Protein AF-A0A959C8H7-F1 (afdb_monomer_lite)

Secondary structure (DSSP, 8-state):
--S-GGGTGGGHHHHHHHTT-SSHHHHHHHHHHHHHHHTT-HHHHGGGHHHHHHHHHHS-HHHHHHHHHHHHHHHTSGGGHHHHHHHHHHHHHHS-TTTHHHHHHHHTTT--GGGHHHHHHHHHHTGGG---HHHHHHHHHHHTT-

pLDDT: mean 95.98, std 6.12, range [47.38, 98.62]

Foldseek 3Di:
DLPCLVVCLVVLVVLLVQLPPPDLVSVLVSLQSLLSNLQPCVVSSVVSLVSLLVSLVPHDPSSVVSSLSSLLSNCLPPVCVVVSLVSLLVCLLDPDLVCNLVSLVSNLVRDDPVCLVSSLVSLVVCLVVNPDPVSSVSSVVSSVSD

Radius of gyration: 15.21 Å; chains: 1; bounding box: 38×34×37 Å

Structure (mmCIF, N/CA/C/O backbone):
data_AF-A0A959C8H7-F1
#
_entry.id   AF-A0A959C8H7-F1
#
loop_
_atom_site.group_PDB
_atom_site.id
_atom_site.type_symbol
_atom_site.label_atom_id
_atom_site.label_alt_id
_atom_site.label_comp_id
_atom_site.label_asym_id
_atom_site.label_entity_id
_atom_site.label_seq_id
_atom_site.pdbx_PDB_ins_code
_atom_site.Cartn_x
_atom_site.Cartn_y
_atom_site.Cartn_z
_atom_site.occupancy
_atom_site.B_iso_or_equiv
_atom_site.auth_seq_id
_atom_site.auth_comp_id
_atom_site.auth_asym_id
_atom_site.auth_atom_id
_atom_site.pdbx_PDB_model_num
ATOM 1 N N . GLY A 1 1 ? 20.006 6.103 1.927 1.00 47.38 1 GLY A N 1
ATOM 2 C CA . GLY A 1 1 ? 20.595 5.319 0.822 1.00 47.38 1 GLY A CA 1
ATOM 3 C C . GLY A 1 1 ? 19.766 5.328 -0.456 1.00 47.38 1 GLY A C 1
ATOM 4 O O . GLY A 1 1 ? 20.146 4.661 -1.401 1.00 47.38 1 GLY A O 1
ATOM 5 N N . GLU A 1 2 ? 18.678 6.093 -0.542 1.00 57.84 2 GLU A N 1
ATOM 6 C CA . GLU A 1 2 ? 17.636 5.936 -1.571 1.00 57.84 2 GLU A CA 1
ATOM 7 C C . GLU A 1 2 ? 17.875 6.779 -2.841 1.00 57.84 2 GLU A C 1
ATOM 9 O O . GLU A 1 2 ? 16.957 7.343 -3.419 1.00 57.84 2 GLU A O 1
ATOM 14 N N . ARG A 1 3 ? 19.133 6.974 -3.258 1.00 64.06 3 ARG A N 1
ATOM 15 C CA . ARG A 1 3 ? 19.437 8.017 -4.259 1.00 64.06 3 ARG A CA 1
ATOM 16 C C . ARG A 1 3 ? 19.219 7.584 -5.713 1.00 64.06 3 ARG A C 1
ATOM 18 O O . ARG A 1 3 ? 19.108 8.463 -6.560 1.00 64.06 3 ARG A O 1
ATOM 25 N N . LYS A 1 4 ? 19.170 6.275 -6.018 1.00 85.25 4 LYS A N 1
ATOM 26 C CA . LYS A 1 4 ? 18.966 5.743 -7.386 1.00 85.25 4 LYS A CA 1
ATOM 27 C C . LYS A 1 4 ? 18.324 4.344 -7.393 1.00 85.25 4 LYS A C 1
ATOM 29 O O . LYS A 1 4 ? 19.018 3.352 -7.606 1.00 85.25 4 LYS A O 1
ATOM 34 N N . ALA A 1 5 ? 17.003 4.259 -7.212 1.00 89.12 5 ALA A N 1
ATOM 35 C CA . ALA A 1 5 ? 16.265 2.986 -7.286 1.00 89.12 5 ALA A CA 1
ATOM 36 C C . ALA A 1 5 ? 16.438 2.258 -8.639 1.00 89.12 5 ALA A C 1
ATOM 38 O O . ALA A 1 5 ? 16.425 1.032 -8.694 1.00 89.12 5 ALA A O 1
ATOM 39 N N . GLY A 1 6 ? 16.714 2.992 -9.723 1.00 91.00 6 GLY A N 1
ATOM 40 C CA . GLY A 1 6 ? 16.991 2.400 -11.036 1.00 91.00 6 GLY A CA 1
ATOM 41 C C . GLY A 1 6 ? 18.190 1.440 -11.066 1.00 91.00 6 GLY A C 1
ATOM 42 O O . GLY A 1 6 ? 18.218 0.546 -11.902 1.00 91.00 6 GLY A O 1
ATOM 43 N N . LEU A 1 7 ? 19.148 1.558 -10.135 1.00 94.00 7 LEU A N 1
ATOM 44 C CA . LEU A 1 7 ? 20.282 0.625 -10.050 1.00 94.00 7 LEU A CA 1
ATOM 45 C C . LEU A 1 7 ? 19.877 -0.761 -9.536 1.00 94.00 7 LEU A C 1
ATOM 47 O O . LEU A 1 7 ? 20.572 -1.735 -9.805 1.00 94.00 7 LEU A O 1
ATOM 51 N N . ILE A 1 8 ? 18.771 -0.842 -8.792 1.00 95.12 8 ILE A N 1
ATOM 52 C CA . ILE A 1 8 ? 18.259 -2.100 -8.239 1.00 95.12 8 ILE A CA 1
ATOM 53 C C . ILE A 1 8 ? 17.060 -2.651 -9.026 1.00 95.12 8 ILE A C 1
ATOM 55 O O . ILE A 1 8 ? 16.709 -3.814 -8.853 1.00 95.12 8 ILE A O 1
ATOM 59 N N . ALA A 1 9 ? 16.469 -1.859 -9.930 1.00 95.94 9 ALA A N 1
ATOM 60 C CA . ALA A 1 9 ? 15.325 -2.255 -10.757 1.00 95.94 9 ALA A CA 1
ATOM 61 C C . ALA A 1 9 ? 15.540 -3.539 -11.591 1.00 95.94 9 ALA A C 1
ATOM 63 O O . ALA A 1 9 ? 14.599 -4.333 -11.678 1.00 95.94 9 ALA A O 1
ATOM 64 N N . PRO A 1 10 ? 16.739 -3.824 -12.148 1.00 97.00 10 PRO A N 1
ATOM 65 C CA . PRO A 1 10 ? 16.990 -5.094 -12.836 1.00 97.00 10 PRO A CA 1
ATOM 66 C C . PRO A 1 10 ? 16.869 -6.335 -11.938 1.00 97.00 10 PRO A C 1
ATOM 68 O O . PRO A 1 10 ? 16.674 -7.430 -12.450 1.00 97.00 10 PRO A O 1
ATOM 71 N N . PHE A 1 11 ? 16.948 -6.182 -10.611 1.00 97.12 11 PHE A N 1
ATOM 72 C CA . PHE A 1 11 ? 16.898 -7.287 -9.645 1.00 97.12 11 PHE A CA 1
ATOM 73 C C . PHE A 1 11 ? 15.511 -7.485 -9.010 1.00 97.12 11 PHE A C 1
ATOM 75 O O . PHE A 1 11 ? 15.382 -8.225 -8.036 1.00 97.12 11 PHE A O 1
ATOM 82 N N . LYS A 1 12 ? 14.461 -6.844 -9.542 1.00 97.50 12 LYS A N 1
ATOM 83 C CA . LYS A 1 12 ? 13.087 -6.926 -9.010 1.00 97.50 12 LYS A CA 1
ATOM 84 C C . LYS A 1 12 ? 12.567 -8.355 -8.835 1.00 97.50 12 LYS A C 1
ATOM 86 O O . LYS A 1 12 ? 11.943 -8.638 -7.820 1.00 97.50 12 LYS A O 1
ATOM 91 N N . GLU A 1 13 ? 12.892 -9.260 -9.755 1.00 97.94 13 GLU A N 1
ATOM 92 C CA . GLU A 1 13 ? 12.513 -10.676 -9.657 1.00 97.94 13 GLU A CA 1
ATOM 93 C C . GLU A 1 13 ? 13.147 -11.359 -8.434 1.00 97.94 13 GLU A C 1
ATOM 95 O O . GLU A 1 13 ? 12.475 -12.084 -7.702 1.00 97.94 13 GLU A O 1
ATOM 100 N N . ILE A 1 14 ? 14.420 -11.059 -8.148 1.00 97.75 14 ILE A N 1
ATOM 101 C CA . ILE A 1 14 ? 15.121 -11.585 -6.970 1.00 97.75 14 ILE A CA 1
ATOM 102 C C . ILE A 1 14 ? 14.442 -11.086 -5.694 1.00 97.75 14 ILE A C 1
ATOM 104 O O . ILE A 1 14 ? 14.199 -11.871 -4.779 1.00 97.75 14 ILE A O 1
ATOM 108 N N . PHE A 1 15 ? 14.105 -9.794 -5.624 1.00 98.19 15 PHE A N 1
ATOM 109 C CA . PHE A 1 15 ? 13.399 -9.252 -4.463 1.00 98.19 15 PHE A CA 1
ATOM 110 C C . PHE A 1 15 ? 12.006 -9.869 -4.309 1.00 98.19 15 PHE A C 1
ATOM 112 O O . PHE A 1 15 ? 11.651 -10.269 -3.204 1.00 98.19 15 PHE A O 1
ATOM 119 N N . ALA A 1 16 ? 11.247 -10.032 -5.395 1.00 97.94 16 ALA A N 1
ATOM 120 C CA . ALA A 1 16 ? 9.952 -10.706 -5.352 1.00 97.94 16 ALA A CA 1
ATOM 121 C C . ALA A 1 16 ? 10.072 -12.141 -4.805 1.00 97.94 16 ALA A C 1
ATOM 123 O O . ALA A 1 16 ? 9.308 -12.528 -3.921 1.00 97.94 16 ALA A O 1
ATOM 124 N N . GLY A 1 17 ? 11.092 -12.895 -5.230 1.00 97.50 17 GLY A N 1
ATOM 125 C CA . GLY A 1 17 ? 11.370 -14.242 -4.719 1.00 97.50 17 GLY A CA 1
ATOM 126 C C . GLY A 1 17 ? 11.710 -14.303 -3.221 1.00 97.50 17 GLY A C 1
ATOM 127 O O . GLY A 1 17 ? 11.547 -15.346 -2.590 1.00 97.50 17 GLY A O 1
ATOM 128 N N . LEU A 1 18 ? 12.144 -13.191 -2.619 1.00 97.62 18 LEU A N 1
ATOM 129 C CA . LEU A 1 18 ? 12.470 -13.100 -1.192 1.00 97.62 18 LEU A CA 1
ATOM 130 C C . LEU A 1 18 ? 11.268 -12.748 -0.302 1.00 97.62 18 LEU A C 1
ATOM 132 O O . LEU A 1 18 ? 11.387 -12.838 0.923 1.00 97.62 18 LEU A O 1
ATOM 136 N N . LEU A 1 19 ? 10.115 -12.382 -0.875 1.00 97.12 19 LEU A N 1
ATOM 137 C CA . LEU A 1 19 ? 8.920 -12.012 -0.106 1.00 97.12 19 LEU A CA 1
ATOM 138 C C . LEU A 1 19 ? 8.377 -13.166 0.751 1.00 97.12 19 LEU A C 1
ATOM 140 O O . LEU A 1 19 ? 7.933 -12.935 1.872 1.00 97.12 19 LEU A O 1
ATOM 144 N N . GLY A 1 20 ? 8.486 -14.408 0.269 1.00 92.81 20 GLY A N 1
ATOM 145 C CA . GLY A 1 20 ? 8.075 -15.619 0.996 1.00 92.81 20 GLY A CA 1
ATOM 146 C C . GLY A 1 20 ? 9.102 -16.142 2.011 1.00 92.81 20 GLY A C 1
ATOM 147 O O . GLY A 1 20 ? 8.948 -17.240 2.549 1.00 92.81 20 GLY A O 1
ATOM 148 N N . SER A 1 21 ? 10.189 -15.407 2.258 1.00 94.00 21 SER A N 1
ATOM 149 C CA . SER A 1 21 ? 11.243 -15.830 3.181 1.00 94.00 21 SER A CA 1
ATOM 150 C C . SER A 1 21 ? 10.735 -15.925 4.624 1.00 94.00 21 SER A C 1
ATOM 152 O O . SER A 1 21 ? 10.208 -14.963 5.178 1.00 94.00 21 SER A O 1
ATOM 154 N N . LYS A 1 22 ? 11.040 -17.040 5.306 1.00 92.31 22 LYS A N 1
ATOM 155 C CA . LYS A 1 22 ? 10.820 -17.189 6.762 1.00 92.31 22 LYS A CA 1
ATOM 156 C C . LYS A 1 22 ? 11.644 -16.202 7.600 1.00 92.31 22 LYS A C 1
ATOM 158 O O . LYS A 1 22 ? 11.351 -15.977 8.772 1.00 92.31 22 LYS A O 1
ATOM 163 N N . ASN A 1 23 ? 12.702 -15.630 7.024 1.00 95.06 23 ASN A N 1
ATOM 164 C CA . ASN A 1 23 ? 13.465 -14.558 7.646 1.00 95.06 23 ASN A CA 1
ATOM 165 C C . ASN A 1 23 ? 12.829 -13.203 7.316 1.00 95.06 23 ASN A C 1
ATOM 167 O O . ASN A 1 23 ? 13.004 -12.686 6.209 1.00 95.06 23 ASN A O 1
ATOM 171 N N . ASN A 1 24 ? 12.179 -12.609 8.318 1.00 94.06 24 ASN A N 1
ATOM 172 C CA . ASN A 1 24 ? 11.527 -11.305 8.220 1.00 94.06 24 ASN A CA 1
ATOM 173 C C . ASN A 1 24 ? 12.452 -10.202 7.691 1.00 94.06 24 ASN A C 1
ATOM 175 O O . ASN A 1 24 ? 11.999 -9.364 6.927 1.00 94.06 24 ASN A O 1
ATOM 179 N N . ARG A 1 25 ? 13.752 -10.204 8.018 1.00 95.56 25 ARG A N 1
ATOM 180 C CA . ARG A 1 25 ? 14.674 -9.162 7.526 1.00 95.56 25 ARG A CA 1
ATOM 181 C C . ARG A 1 25 ? 14.864 -9.219 6.011 1.00 95.56 25 ARG A C 1
ATOM 183 O O . ARG A 1 25 ? 15.019 -8.172 5.391 1.00 95.56 25 ARG A O 1
ATOM 190 N N . LEU A 1 26 ? 14.840 -10.421 5.427 1.00 96.56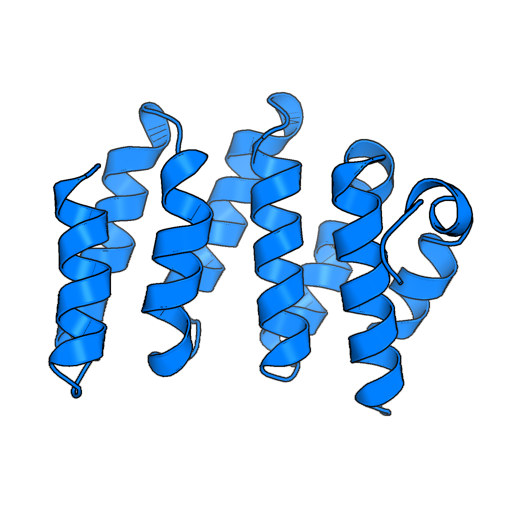 26 LEU A N 1
ATOM 191 C CA . LEU A 1 26 ? 14.906 -10.586 3.974 1.00 96.56 26 LEU A CA 1
ATOM 192 C C . LEU A 1 26 ? 13.610 -10.112 3.320 1.00 96.56 26 LEU A C 1
ATOM 194 O O . LEU A 1 26 ? 13.678 -9.342 2.369 1.00 96.56 26 LEU A O 1
ATOM 198 N N . ALA A 1 27 ? 12.455 -10.484 3.879 1.00 96.88 27 ALA A N 1
ATOM 199 C CA . ALA A 1 27 ? 11.162 -10.012 3.388 1.00 96.88 27 ALA A CA 1
ATOM 200 C C . ALA A 1 27 ? 11.035 -8.478 3.487 1.00 96.88 27 ALA A C 1
ATOM 202 O O . ALA A 1 27 ? 10.537 -7.843 2.563 1.00 96.88 27 ALA A O 1
ATOM 203 N N . TRP A 1 28 ? 11.543 -7.862 4.563 1.00 97.75 28 TRP A N 1
ATOM 204 C CA . TRP A 1 28 ? 11.557 -6.402 4.719 1.00 97.75 28 TRP A CA 1
ATOM 205 C C . TRP A 1 28 ? 12.431 -5.741 3.663 1.00 97.75 28 TRP A C 1
ATOM 207 O O . TRP A 1 28 ? 11.952 -4.872 2.947 1.00 97.75 28 TRP A O 1
ATOM 217 N N . GLY A 1 29 ? 13.688 -6.179 3.531 1.00 97.56 29 GLY A N 1
ATOM 218 C CA . GLY A 1 29 ? 14.605 -5.621 2.537 1.00 97.56 29 GLY A CA 1
ATOM 219 C C . GLY A 1 29 ? 14.076 -5.772 1.111 1.00 97.56 29 GLY A C 1
ATOM 220 O O . GLY A 1 29 ? 14.169 -4.835 0.323 1.00 97.56 29 GLY A O 1
ATOM 221 N N . ALA A 1 30 ? 13.464 -6.917 0.809 1.00 98.00 30 ALA A N 1
ATOM 222 C CA . ALA A 1 30 ? 12.800 -7.172 -0.459 1.00 98.00 30 ALA A CA 1
ATOM 223 C C . ALA A 1 30 ? 11.629 -6.218 -0.706 1.00 98.00 30 ALA A C 1
ATOM 225 O O . ALA A 1 30 ? 11.595 -5.550 -1.737 1.00 98.00 30 ALA A O 1
ATOM 226 N N . MET A 1 31 ? 10.703 -6.099 0.247 1.00 98.25 31 MET A N 1
ATOM 227 C CA . MET A 1 31 ? 9.539 -5.230 0.091 1.00 98.25 31 MET A CA 1
ATOM 228 C C . MET A 1 31 ? 9.937 -3.750 -0.007 1.00 98.25 31 MET A C 1
ATOM 230 O O . MET A 1 31 ? 9.423 -3.036 -0.862 1.00 98.25 31 MET A O 1
ATOM 234 N N . THR A 1 32 ? 10.908 -3.292 0.792 1.00 98.06 32 THR A N 1
ATOM 235 C CA . THR A 1 32 ? 11.466 -1.934 0.688 1.00 98.06 32 THR A CA 1
ATOM 236 C C . THR A 1 32 ? 12.109 -1.689 -0.682 1.00 98.06 32 THR A C 1
ATOM 238 O O . THR A 1 32 ? 11.931 -0.621 -1.265 1.00 98.06 32 THR A O 1
ATOM 241 N N . ALA A 1 33 ? 12.851 -2.663 -1.220 1.00 97.88 33 ALA A N 1
ATOM 242 C CA . ALA A 1 33 ? 13.459 -2.551 -2.544 1.00 97.88 33 ALA A CA 1
ATOM 243 C C . ALA A 1 33 ? 12.396 -2.455 -3.648 1.00 97.88 33 ALA A C 1
ATOM 245 O O . ALA A 1 33 ? 12.489 -1.573 -4.501 1.00 97.88 33 ALA A O 1
ATOM 246 N N . LEU A 1 34 ? 11.369 -3.310 -3.607 1.00 98.56 34 LEU A N 1
ATOM 247 C CA . LEU A 1 34 ? 10.251 -3.278 -4.555 1.00 98.56 34 LEU A CA 1
ATOM 248 C C . LEU A 1 34 ? 9.479 -1.956 -4.478 1.00 98.56 34 LEU A C 1
ATOM 250 O O . LEU A 1 34 ? 9.151 -1.385 -5.514 1.00 98.56 34 LEU A O 1
ATOM 254 N N . ASP A 1 35 ? 9.268 -1.420 -3.275 1.00 98.44 35 ASP A N 1
ATOM 255 C CA . ASP A 1 35 ? 8.635 -0.117 -3.060 1.00 98.44 35 ASP A CA 1
ATOM 256 C C . ASP A 1 35 ? 9.449 1.037 -3.656 1.00 98.44 35 ASP A C 1
ATOM 258 O O . ASP A 1 35 ? 8.902 1.919 -4.327 1.00 98.44 35 ASP A O 1
ATOM 262 N N . ALA A 1 36 ? 10.773 1.019 -3.504 1.00 97.62 36 ALA A N 1
ATOM 263 C CA . ALA A 1 36 ? 11.639 1.995 -4.159 1.00 97.62 36 ALA A CA 1
ATOM 264 C C . ALA A 1 36 ? 11.597 1.860 -5.694 1.00 97.62 36 ALA A C 1
ATOM 266 O O . ALA A 1 36 ? 11.510 2.865 -6.403 1.00 97.62 36 ALA A O 1
ATOM 267 N N . ILE A 1 37 ? 11.625 0.627 -6.215 1.00 98.00 37 ILE A N 1
ATOM 268 C CA . ILE A 1 37 ? 11.574 0.345 -7.658 1.00 98.00 37 ILE A CA 1
ATOM 269 C C . ILE A 1 37 ? 10.229 0.769 -8.254 1.00 98.00 37 ILE A C 1
ATOM 271 O O . ILE A 1 37 ? 10.220 1.349 -9.334 1.00 98.00 37 ILE A O 1
ATOM 275 N N . ALA A 1 38 ? 9.111 0.588 -7.546 1.00 97.75 38 ALA A N 1
ATOM 276 C CA . ALA A 1 38 ? 7.783 1.006 -8.002 1.00 97.75 38 ALA A CA 1
ATOM 277 C C . ALA A 1 38 ? 7.701 2.511 -8.314 1.00 97.75 38 ALA A C 1
ATOM 279 O O . ALA A 1 38 ? 6.898 2.926 -9.143 1.00 97.75 38 ALA A O 1
ATOM 280 N N . GLY A 1 39 ? 8.550 3.332 -7.683 1.00 95.56 39 GLY A N 1
ATOM 281 C CA . GLY A 1 39 ? 8.640 4.765 -7.969 1.00 95.56 39 GLY A CA 1
ATOM 282 C C . GLY A 1 39 ? 9.333 5.115 -9.292 1.00 95.56 39 GLY A C 1
ATOM 283 O O . GLY A 1 39 ? 9.196 6.243 -9.755 1.00 95.56 39 GLY A O 1
ATOM 284 N N . VAL A 1 40 ? 10.082 4.185 -9.896 1.00 96.12 40 VAL A N 1
ATOM 285 C CA . VAL A 1 40 ? 10.835 4.407 -11.149 1.00 96.12 40 VAL A CA 1
ATOM 286 C C . VAL A 1 40 ? 10.452 3.447 -12.280 1.00 96.12 40 VAL A C 1
ATOM 288 O O . VAL A 1 40 ? 10.630 3.790 -13.442 1.00 96.12 40 VAL A O 1
ATOM 291 N N . ASP A 1 41 ? 9.931 2.265 -11.953 1.00 96.75 41 ASP A N 1
ATOM 292 C CA . ASP A 1 41 ? 9.496 1.217 -12.883 1.00 96.75 41 ASP A CA 1
ATOM 293 C C . ASP A 1 41 ? 8.201 0.548 -12.364 1.00 96.75 41 ASP A C 1
ATOM 295 O O . ASP A 1 41 ? 8.210 -0.620 -11.965 1.00 96.75 41 ASP A O 1
ATOM 299 N N . PRO A 1 42 ? 7.067 1.276 -12.312 1.00 96.88 42 PRO A N 1
ATOM 300 C CA . PRO A 1 42 ? 5.802 0.721 -11.822 1.00 96.88 42 PRO A CA 1
ATOM 301 C C . PRO A 1 42 ? 5.290 -0.431 -12.700 1.00 96.88 42 PRO A C 1
ATOM 303 O O . PRO A 1 42 ? 4.738 -1.402 -12.184 1.00 96.88 42 PRO A O 1
ATOM 306 N N . GLN A 1 43 ? 5.521 -0.364 -14.015 1.00 96.88 43 GLN A N 1
ATOM 307 C CA . GLN A 1 43 ? 5.141 -1.417 -14.963 1.00 96.88 43 GLN A CA 1
ATOM 308 C C . GLN A 1 43 ? 5.894 -2.719 -14.689 1.00 96.88 43 GLN A C 1
ATOM 310 O O . GLN A 1 43 ? 5.296 -3.791 -14.704 1.00 96.88 43 GLN A O 1
ATOM 315 N N . GLY A 1 44 ? 7.191 -2.638 -14.381 1.00 97.25 44 GLY A N 1
ATOM 316 C CA . GLY A 1 44 ? 7.985 -3.800 -14.005 1.00 97.25 44 GLY A CA 1
ATOM 317 C C . GLY A 1 44 ? 7.603 -4.406 -12.655 1.00 97.25 44 GLY A C 1
ATOM 318 O O . GLY A 1 44 ? 7.900 -5.578 -12.438 1.00 97.25 44 GLY A O 1
ATOM 319 N N . ILE A 1 45 ? 6.956 -3.648 -11.762 1.00 98.44 45 ILE A N 1
ATOM 320 C CA . ILE A 1 45 ? 6.486 -4.143 -10.458 1.00 98.44 45 ILE A CA 1
ATOM 321 C C . ILE A 1 45 ? 5.103 -4.791 -10.538 1.00 98.44 45 ILE A C 1
ATOM 323 O O . ILE A 1 45 ? 4.858 -5.758 -9.819 1.00 98.44 45 ILE A O 1
ATOM 327 N N . HIS A 1 46 ? 4.225 -4.319 -11.426 1.00 97.75 46 HIS A N 1
ATOM 328 C CA . HIS A 1 46 ? 2.847 -4.807 -11.546 1.00 97.75 46 HIS A CA 1
ATOM 329 C C . HIS A 1 46 ? 2.701 -6.347 -11.593 1.00 97.75 46 HIS A C 1
ATOM 331 O O . HIS A 1 46 ? 1.854 -6.868 -10.867 1.00 97.75 46 HIS A O 1
ATOM 337 N N . PRO A 1 47 ? 3.532 -7.118 -12.332 1.00 97.62 47 PRO A N 1
ATOM 338 C CA . PRO A 1 47 ? 3.438 -8.583 -12.353 1.00 97.62 47 PRO A CA 1
ATOM 339 C C . PRO A 1 47 ? 3.607 -9.265 -10.986 1.00 97.62 47 PRO A C 1
ATOM 341 O O . PRO A 1 47 ? 3.162 -10.395 -10.808 1.00 97.62 47 PRO A O 1
ATOM 344 N N . TYR A 1 48 ? 4.237 -8.595 -10.019 1.00 98.12 48 TYR A N 1
ATOM 345 C CA . TYR A 1 48 ? 4.491 -9.129 -8.680 1.00 98.12 48 TYR A CA 1
ATOM 346 C C . TYR A 1 48 ? 3.421 -8.727 -7.656 1.00 98.12 48 TYR A C 1
ATOM 348 O O . TYR A 1 48 ? 3.552 -9.088 -6.486 1.00 98.12 48 TYR A O 1
ATOM 356 N N . LEU A 1 49 ? 2.364 -8.009 -8.066 1.00 97.25 49 LEU A N 1
ATOM 357 C CA . LEU A 1 49 ? 1.275 -7.586 -7.178 1.00 97.25 49 LEU A CA 1
ATOM 358 C C . LEU A 1 49 ? 0.689 -8.729 -6.332 1.00 97.25 49 LEU A C 1
ATOM 360 O O . LEU A 1 49 ? 0.565 -8.520 -5.125 1.00 97.25 49 LEU A O 1
ATOM 364 N N . PRO A 1 50 ? 0.401 -9.931 -6.878 1.00 97.00 50 PRO A N 1
ATOM 365 C CA . PRO A 1 50 ? -0.102 -11.038 -6.065 1.00 97.00 50 PRO A CA 1
ATOM 366 C C . PRO A 1 50 ? 0.843 -11.401 -4.911 1.00 97.00 50 PRO A C 1
ATOM 368 O O . PRO A 1 50 ? 0.433 -11.424 -3.755 1.00 97.00 50 PRO A O 1
ATOM 371 N N . ALA A 1 51 ? 2.139 -11.566 -5.196 1.00 97.81 51 ALA A N 1
ATOM 372 C CA . ALA A 1 51 ? 3.138 -11.891 -4.176 1.00 97.81 51 ALA A CA 1
ATOM 373 C C . ALA A 1 51 ? 3.313 -10.764 -3.141 1.00 97.81 51 ALA A C 1
ATOM 375 O O . ALA A 1 51 ? 3.559 -11.024 -1.963 1.00 97.81 51 ALA A O 1
ATOM 376 N N . ILE A 1 52 ? 3.186 -9.507 -3.575 1.00 98.38 52 ILE A N 1
ATOM 377 C CA . ILE A 1 52 ? 3.273 -8.332 -2.703 1.00 98.38 52 ILE A CA 1
ATOM 378 C C . ILE A 1 52 ? 2.093 -8.288 -1.728 1.00 98.38 52 ILE A C 1
ATOM 380 O O . ILE A 1 52 ? 2.300 -8.058 -0.535 1.00 98.38 52 ILE A O 1
ATOM 384 N N . VAL A 1 53 ? 0.875 -8.532 -2.217 1.00 97.25 53 VAL A N 1
ATOM 385 C CA . VAL A 1 53 ? -0.344 -8.551 -1.396 1.00 97.25 53 VAL A CA 1
ATOM 386 C C . VAL A 1 53 ? -0.329 -9.732 -0.425 1.00 97.25 53 VAL A C 1
ATOM 388 O O . VAL A 1 53 ? -0.530 -9.523 0.771 1.00 97.25 53 VAL A O 1
ATOM 391 N N . ASP A 1 54 ? 0.028 -10.934 -0.884 1.00 96.50 54 ASP A N 1
ATOM 392 C CA . ASP A 1 54 ? 0.144 -12.121 -0.023 1.00 96.50 54 ASP A CA 1
ATOM 393 C C . ASP A 1 54 ? 1.142 -11.900 1.130 1.00 96.50 54 ASP A C 1
ATOM 395 O O . ASP A 1 54 ? 0.896 -12.253 2.294 1.00 96.50 54 ASP A O 1
ATOM 399 N N . ALA A 1 55 ? 2.274 -11.256 0.830 1.00 97.00 55 ALA A N 1
ATOM 400 C CA . ALA A 1 55 ? 3.272 -10.899 1.831 1.00 97.00 55 ALA A CA 1
ATOM 401 C C . ALA A 1 55 ? 2.786 -9.794 2.786 1.00 97.00 55 ALA A C 1
ATOM 403 O O . ALA A 1 55 ? 3.181 -9.781 3.952 1.00 97.00 55 ALA A O 1
ATOM 404 N N . ALA A 1 56 ? 1.935 -8.868 2.339 1.00 96.06 56 ALA A N 1
ATOM 405 C CA . ALA A 1 56 ? 1.345 -7.831 3.190 1.00 96.06 56 ALA A CA 1
ATOM 406 C C . ALA A 1 56 ? 0.313 -8.401 4.180 1.00 96.06 56 ALA A C 1
ATOM 408 O O . ALA A 1 56 ? 0.232 -7.958 5.335 1.00 96.06 56 ALA A O 1
ATOM 409 N N . ASP A 1 57 ? -0.443 -9.404 3.737 1.00 94.06 57 ASP A N 1
ATOM 410 C CA . ASP A 1 57 ? -1.504 -10.043 4.513 1.00 94.06 57 ASP A CA 1
ATOM 411 C C . ASP A 1 57 ? -0.951 -10.896 5.654 1.00 94.06 57 ASP A C 1
ATOM 413 O O . ASP A 1 57 ? -1.456 -10.850 6.776 1.00 94.06 57 ASP A O 1
ATOM 417 N N . THR A 1 58 ? 0.133 -11.623 5.392 1.00 91.75 58 THR A N 1
ATOM 418 C CA . THR A 1 58 ? 0.762 -12.527 6.371 1.00 91.75 58 THR A CA 1
ATOM 419 C C . THR A 1 58 ? 1.970 -11.912 7.083 1.00 91.75 58 THR A C 1
ATOM 421 O O . THR A 1 58 ? 2.419 -12.416 8.115 1.00 91.75 58 THR A O 1
ATOM 424 N N . GLY A 1 59 ? 2.507 -10.817 6.545 1.00 90.56 59 GLY A N 1
ATOM 425 C CA . GLY A 1 59 ? 3.754 -10.215 6.992 1.00 90.56 59 GLY A CA 1
ATOM 426 C C . GLY A 1 59 ? 3.634 -9.253 8.171 1.00 90.56 59 GLY A C 1
ATOM 427 O O . GLY A 1 59 ? 2.569 -8.956 8.727 1.00 90.56 59 GLY A O 1
ATOM 428 N N . SER A 1 60 ? 4.796 -8.725 8.556 1.00 94.44 60 SER A N 1
ATOM 429 C CA . SER A 1 60 ? 4.898 -7.753 9.640 1.00 94.44 60 SER A CA 1
ATOM 430 C C . SER A 1 60 ? 4.407 -6.361 9.220 1.00 94.44 60 SER A C 1
ATOM 432 O O . SER A 1 60 ? 4.131 -6.082 8.053 1.00 94.44 60 SER A O 1
ATOM 434 N N . VAL A 1 61 ? 4.360 -5.460 10.204 1.00 95.56 61 VAL A N 1
ATOM 435 C CA . VAL A 1 61 ? 4.083 -4.027 10.026 1.00 95.56 61 VAL A CA 1
ATOM 436 C C . VAL A 1 61 ? 4.908 -3.406 8.881 1.00 95.56 61 VAL A C 1
ATOM 438 O O . VAL A 1 61 ? 4.334 -2.747 8.025 1.00 95.56 61 VAL A O 1
ATOM 441 N N . ILE A 1 62 ? 6.212 -3.712 8.795 1.00 96.12 62 ILE A N 1
ATOM 442 C CA . ILE A 1 62 ? 7.138 -3.141 7.798 1.00 96.12 62 ILE A CA 1
ATOM 443 C C . ILE A 1 62 ? 6.797 -3.625 6.386 1.00 96.12 62 ILE A C 1
ATOM 445 O O . ILE A 1 62 ? 6.768 -2.832 5.449 1.00 96.12 62 ILE A O 1
ATOM 449 N N . THR A 1 63 ? 6.514 -4.921 6.233 1.00 96.94 63 THR A N 1
ATOM 450 C CA . THR A 1 63 ? 6.120 -5.492 4.939 1.00 96.94 63 THR A CA 1
ATOM 451 C C . THR A 1 63 ? 4.834 -4.840 4.434 1.00 96.94 63 THR A C 1
ATOM 453 O O . THR A 1 63 ? 4.756 -4.435 3.278 1.00 96.94 63 THR A O 1
ATOM 456 N N . ARG A 1 64 ? 3.840 -4.669 5.312 1.00 97.56 64 ARG A N 1
ATOM 457 C CA . ARG A 1 64 ? 2.563 -4.044 4.947 1.00 97.56 64 ARG A CA 1
ATOM 458 C C . ARG A 1 64 ? 2.709 -2.566 4.597 1.00 97.56 64 ARG A C 1
ATOM 460 O O . ARG A 1 64 ? 2.112 -2.120 3.623 1.00 97.56 64 ARG A O 1
ATOM 467 N N . ASP A 1 65 ? 3.525 -1.825 5.348 1.00 98.06 65 ASP A N 1
ATOM 468 C CA . ASP A 1 65 ? 3.752 -0.396 5.104 1.00 98.06 65 ASP A CA 1
ATOM 469 C C . ASP A 1 65 ? 4.281 -0.147 3.686 1.00 98.06 65 ASP A C 1
ATOM 471 O O . ASP A 1 65 ? 3.750 0.694 2.959 1.00 98.06 65 ASP A O 1
ATOM 475 N N . HIS A 1 66 ? 5.273 -0.932 3.266 1.00 98.38 66 HIS A N 1
ATOM 476 C CA . HIS A 1 66 ? 5.830 -0.834 1.920 1.00 98.38 66 HIS A CA 1
ATOM 477 C C . HIS A 1 66 ? 4.894 -1.392 0.841 1.00 98.38 66 HIS A C 1
ATOM 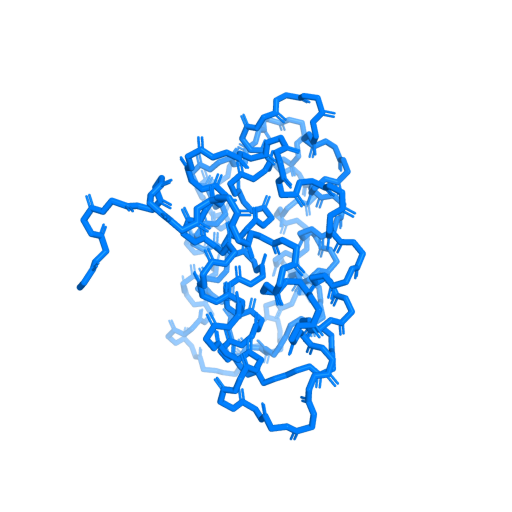479 O O . HIS A 1 66 ? 4.823 -0.815 -0.240 1.00 98.38 66 HIS A O 1
ATOM 485 N N . ALA A 1 67 ? 4.121 -2.446 1.119 1.00 98.38 67 ALA A N 1
ATOM 486 C CA . ALA A 1 67 ? 3.116 -2.938 0.175 1.00 98.38 67 ALA A CA 1
ATOM 487 C C . ALA A 1 67 ? 2.040 -1.882 -0.131 1.00 98.38 67 ALA A C 1
ATOM 489 O O . ALA A 1 67 ? 1.694 -1.671 -1.291 1.00 98.38 67 ALA A O 1
ATOM 490 N N . VAL A 1 68 ? 1.557 -1.153 0.883 1.00 98.38 68 VAL A N 1
ATOM 491 C CA . VAL A 1 68 ? 0.628 -0.027 0.679 1.00 98.38 68 VAL A CA 1
ATOM 492 C C . VAL A 1 68 ? 1.293 1.100 -0.118 1.00 98.38 68 VAL A C 1
ATOM 494 O O . VAL A 1 68 ? 0.663 1.669 -1.009 1.00 98.38 68 VAL A O 1
ATOM 497 N N . GLY A 1 69 ? 2.570 1.392 0.148 1.00 98.38 69 GLY A N 1
ATOM 498 C CA . GLY A 1 69 ? 3.367 2.326 -0.656 1.00 98.38 69 GLY A CA 1
ATOM 499 C C . GLY A 1 69 ? 3.411 1.948 -2.141 1.00 98.38 69 GLY A C 1
ATOM 500 O O . GLY A 1 69 ? 3.146 2.795 -2.997 1.00 98.38 69 GLY A O 1
ATOM 501 N N . ILE A 1 70 ? 3.654 0.668 -2.441 1.00 98.56 70 ILE A N 1
ATOM 502 C CA . ILE A 1 70 ? 3.629 0.119 -3.803 1.00 98.56 70 ILE A CA 1
ATOM 503 C C . ILE A 1 70 ? 2.245 0.298 -4.427 1.00 98.56 70 ILE A C 1
ATOM 505 O O . ILE A 1 70 ? 2.150 0.853 -5.519 1.00 98.56 70 ILE A O 1
ATOM 509 N N . LEU A 1 71 ? 1.174 -0.116 -3.741 1.00 98.62 71 LEU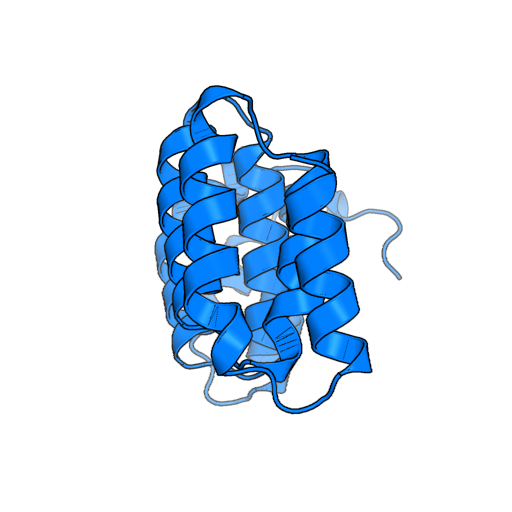 A N 1
ATOM 510 C CA . LEU A 1 71 ? -0.194 -0.007 -4.262 1.00 98.62 71 LEU A CA 1
ATOM 511 C C . LEU A 1 71 ? -0.543 1.436 -4.644 1.00 98.62 71 LEU A C 1
ATOM 513 O O . LEU A 1 71 ? -1.099 1.664 -5.713 1.00 98.62 71 LEU A O 1
ATOM 517 N N . ILE A 1 72 ? -0.161 2.420 -3.825 1.00 98.25 72 ILE A N 1
ATOM 518 C CA . ILE A 1 72 ? -0.391 3.844 -4.115 1.00 98.25 72 ILE A CA 1
ATOM 519 C C . ILE A 1 72 ? 0.414 4.309 -5.339 1.00 98.25 72 ILE A C 1
ATOM 521 O O . ILE A 1 72 ? -0.104 5.062 -6.165 1.00 98.25 72 ILE A O 1
ATOM 525 N N . LYS A 1 73 ? 1.668 3.864 -5.484 1.00 98.00 73 LYS A N 1
ATOM 526 C CA . LYS A 1 73 ? 2.516 4.205 -6.640 1.00 98.00 73 LYS A CA 1
ATOM 527 C C . LYS A 1 73 ? 1.980 3.604 -7.938 1.00 98.00 73 LYS A C 1
ATOM 529 O O . LYS A 1 73 ? 1.942 4.296 -8.949 1.00 98.00 73 LYS A O 1
ATOM 534 N N . LEU A 1 74 ? 1.537 2.348 -7.912 1.00 98.19 74 LEU A N 1
ATOM 535 C CA . LEU A 1 74 ? 0.946 1.694 -9.083 1.00 98.19 74 LEU A CA 1
ATOM 536 C C . LEU A 1 74 ? -0.431 2.280 -9.412 1.00 98.19 74 LEU A C 1
ATOM 538 O O . LEU A 1 74 ? -0.728 2.492 -10.580 1.00 98.19 74 LEU A O 1
ATOM 542 N N . TYR A 1 75 ? -1.223 2.645 -8.403 1.00 97.81 75 TYR A N 1
ATOM 543 C CA . TYR A 1 75 ? -2.505 3.333 -8.573 1.00 97.81 75 TYR A CA 1
ATOM 544 C C . TYR A 1 75 ? -2.397 4.677 -9.324 1.00 97.81 75 TYR A C 1
ATOM 546 O O . TYR A 1 75 ? -3.333 5.108 -10.011 1.00 97.81 75 TYR A O 1
ATOM 554 N N . ALA A 1 76 ? -1.245 5.349 -9.234 1.00 95.06 76 ALA A N 1
ATOM 555 C CA . ALA A 1 76 ? -0.974 6.562 -10.002 1.00 95.06 76 ALA A CA 1
ATOM 556 C C . ALA A 1 76 ? -0.853 6.304 -11.520 1.00 95.06 76 ALA A C 1
ATOM 558 O O . ALA A 1 76 ? -0.927 7.249 -12.302 1.00 95.06 76 ALA A O 1
ATOM 559 N N . VAL A 1 77 ? -0.708 5.047 -11.951 1.00 96.56 77 VAL A N 1
ATOM 560 C CA . VAL A 1 77 ? -0.701 4.641 -13.361 1.00 96.56 77 VAL A CA 1
ATOM 561 C C . VAL A 1 77 ? -2.124 4.286 -13.795 1.00 96.56 77 VAL A C 1
ATOM 563 O O . VAL A 1 77 ? -2.739 3.380 -13.241 1.00 96.56 77 VAL A O 1
ATOM 566 N N . ASP A 1 78 ? -2.646 4.975 -14.813 1.00 96.19 78 ASP A N 1
ATOM 567 C CA . ASP A 1 78 ? -4.057 4.877 -15.228 1.00 96.19 78 ASP A CA 1
ATOM 568 C C . ASP A 1 78 ? -4.539 3.458 -15.516 1.00 96.19 78 ASP A C 1
ATOM 570 O O . ASP A 1 78 ? -5.612 3.077 -15.059 1.00 96.19 78 ASP A O 1
ATOM 574 N N . VAL A 1 79 ? -3.730 2.662 -16.215 1.00 97.06 79 VAL A N 1
ATOM 575 C CA . VAL A 1 79 ? -4.091 1.284 -16.578 1.00 97.06 79 VAL A CA 1
ATOM 576 C C . VAL A 1 79 ? -4.192 0.336 -15.379 1.00 97.06 79 VAL A C 1
ATOM 578 O O . VAL A 1 79 ? -4.776 -0.729 -15.517 1.00 97.06 79 VAL A O 1
ATOM 581 N N . TYR A 1 80 ? -3.638 0.705 -14.219 1.00 97.31 80 TYR A N 1
ATOM 582 C CA . TYR A 1 80 ? -3.650 -0.115 -13.001 1.00 97.31 80 TYR A CA 1
ATOM 583 C C . TYR A 1 80 ? -4.551 0.465 -11.910 1.00 97.31 80 TYR A C 1
ATOM 585 O O . TYR A 1 80 ? -4.620 -0.085 -10.811 1.00 97.31 80 TYR A O 1
ATOM 593 N N . ALA A 1 81 ? -5.206 1.596 -12.175 1.00 96.94 81 ALA A N 1
ATOM 594 C CA . ALA A 1 81 ? -5.872 2.380 -11.150 1.00 96.94 81 ALA A CA 1
ATOM 595 C C . ALA A 1 81 ? -6.995 1.606 -10.449 1.00 96.94 81 ALA A C 1
ATOM 597 O O . ALA A 1 81 ? -7.048 1.576 -9.223 1.00 96.94 81 ALA A O 1
ATOM 598 N N . ASP A 1 82 ? -7.879 0.967 -11.203 1.00 97.31 82 ASP A N 1
ATOM 599 C CA . ASP A 1 82 ? -9.053 0.320 -10.615 1.00 97.31 82 ASP A CA 1
ATOM 600 C C . ASP A 1 82 ? -8.649 -0.937 -9.824 1.00 97.31 82 ASP A C 1
ATOM 602 O O . ASP A 1 82 ? -9.045 -1.095 -8.667 1.00 97.31 82 ASP A O 1
ATOM 606 N N . ASP A 1 83 ? -7.749 -1.756 -10.380 1.00 96.56 83 ASP A N 1
ATOM 607 C CA . ASP A 1 83 ? -7.214 -2.952 -9.717 1.00 96.56 83 ASP A CA 1
ATOM 608 C C . ASP A 1 83 ? -6.435 -2.597 -8.440 1.00 96.56 83 ASP A C 1
ATOM 610 O O . ASP A 1 83 ? -6.667 -3.160 -7.366 1.00 96.56 83 ASP A O 1
ATOM 614 N N . CYS A 1 84 ? -5.535 -1.610 -8.516 1.00 97.75 84 CYS A N 1
ATOM 615 C CA . CYS A 1 84 ? -4.766 -1.174 -7.351 1.00 97.75 84 CYS A CA 1
ATOM 616 C C . CYS A 1 84 ? -5.654 -0.505 -6.303 1.00 97.75 84 CYS A C 1
ATOM 618 O O . CYS A 1 84 ? -5.381 -0.636 -5.109 1.00 97.75 84 CYS A O 1
ATOM 620 N N . PHE A 1 85 ? -6.714 0.197 -6.713 1.00 98.25 85 PHE A N 1
ATOM 621 C CA . PHE A 1 85 ? -7.665 0.773 -5.772 1.00 98.25 85 PHE A CA 1
ATOM 622 C C . PHE A 1 85 ? -8.469 -0.302 -5.044 1.00 98.25 85 PHE A C 1
ATOM 624 O O . PHE A 1 85 ? -8.634 -0.195 -3.829 1.00 98.25 85 PHE A O 1
ATOM 631 N N . ALA A 1 86 ? -8.916 -1.352 -5.739 1.00 97.94 86 ALA A N 1
ATOM 632 C CA . ALA A 1 86 ? -9.601 -2.478 -5.109 1.00 97.94 86 ALA A CA 1
ATOM 633 C C . ALA A 1 86 ? -8.726 -3.115 -4.013 1.00 97.94 86 ALA A C 1
ATOM 635 O O . ALA A 1 86 ? -9.160 -3.236 -2.864 1.00 97.94 86 ALA A O 1
ATOM 636 N N . LEU A 1 87 ? -7.460 -3.403 -4.333 1.00 98.00 87 LEU A N 1
ATOM 637 C CA . LEU A 1 87 ? -6.486 -3.957 -3.386 1.00 98.00 87 LEU A CA 1
ATOM 638 C C . LEU A 1 87 ? -6.174 -2.989 -2.234 1.00 98.00 87 LEU A C 1
ATOM 640 O O . LEU A 1 87 ? -6.137 -3.388 -1.070 1.00 98.00 87 LEU A O 1
ATOM 644 N N . LEU A 1 88 ? -5.988 -1.697 -2.523 1.00 98.12 88 LEU A N 1
ATOM 645 C CA . LEU A 1 88 ? -5.752 -0.672 -1.503 1.00 98.12 88 LEU A CA 1
ATOM 646 C C . LEU A 1 88 ? -6.951 -0.536 -0.552 1.00 98.12 88 LEU A C 1
ATOM 648 O O . LEU A 1 88 ? -6.769 -0.449 0.662 1.00 98.12 88 LEU A O 1
ATOM 652 N N . SER A 1 89 ? -8.173 -0.538 -1.087 1.00 97.75 89 SER A N 1
ATOM 653 C CA . SER A 1 89 ? -9.412 -0.483 -0.308 1.00 97.75 89 SER A CA 1
ATOM 654 C C . SER A 1 89 ? -9.538 -1.697 0.611 1.00 97.75 89 SER A C 1
ATOM 656 O O . SER A 1 89 ? -9.915 -1.549 1.776 1.00 97.75 89 SER A O 1
ATOM 658 N N . GLU A 1 90 ? -9.188 -2.887 0.121 1.00 97.31 90 GLU A N 1
ATOM 659 C CA . GLU A 1 90 ? -9.161 -4.100 0.931 1.00 97.31 90 GLU A CA 1
ATOM 660 C C . GLU A 1 90 ? -8.135 -3.978 2.066 1.00 97.31 90 GLU A C 1
ATOM 662 O O . GLU A 1 90 ? -8.481 -4.182 3.232 1.00 97.31 90 GLU A O 1
ATOM 667 N N . GLN A 1 91 ? -6.905 -3.545 1.768 1.00 97.44 91 GLN A N 1
ATOM 668 C CA . GLN A 1 91 ? -5.876 -3.324 2.789 1.00 97.44 91 GLN A CA 1
ATOM 669 C C . GLN A 1 91 ? -6.334 -2.325 3.859 1.00 97.44 91 GLN A C 1
ATOM 671 O O . GLN A 1 91 ? -6.162 -2.584 5.047 1.00 97.44 91 GLN A O 1
ATOM 676 N N . LEU A 1 92 ? -6.981 -1.219 3.484 1.00 97.56 92 LEU A N 1
ATOM 677 C CA . LEU A 1 92 ? -7.527 -0.245 4.440 1.00 97.56 92 LEU A CA 1
ATOM 678 C C . LEU A 1 92 ? -8.635 -0.840 5.323 1.00 97.56 92 LEU A C 1
ATOM 680 O O . LEU A 1 92 ? -8.714 -0.522 6.515 1.00 97.56 92 LEU A O 1
ATOM 684 N N . SER A 1 93 ? -9.465 -1.728 4.771 1.00 97.31 93 SER A N 1
ATOM 685 C CA . SER A 1 93 ? -10.529 -2.386 5.536 1.00 97.31 93 SER A CA 1
ATOM 686 C C . SER A 1 93 ? -10.004 -3.368 6.590 1.00 97.31 93 SER A C 1
ATOM 688 O O . SER A 1 93 ? -10.615 -3.493 7.647 1.00 97.31 93 SER A O 1
ATOM 690 N N . LYS A 1 94 ? -8.854 -4.017 6.351 1.00 95.56 94 LYS A N 1
ATOM 691 C CA . LYS A 1 94 ? -8.341 -5.094 7.219 1.00 95.56 94 LYS A CA 1
ATOM 692 C C . LYS A 1 94 ? -7.039 -4.780 7.952 1.00 95.56 94 LYS A C 1
ATOM 694 O O . LYS A 1 94 ? -6.656 -5.526 8.852 1.00 95.56 94 LYS A O 1
ATOM 699 N N . CYS A 1 95 ? -6.345 -3.689 7.618 1.00 96.56 95 CYS A N 1
ATOM 700 C CA . CYS A 1 95 ? -5.069 -3.372 8.254 1.00 96.56 95 CYS A CA 1
ATOM 701 C C . CYS A 1 95 ? -5.229 -3.187 9.774 1.00 96.56 95 CYS A C 1
ATOM 703 O O . CYS A 1 95 ? -6.280 -2.730 10.244 1.00 96.56 95 CYS A O 1
ATOM 705 N N . PRO A 1 96 ? -4.172 -3.436 10.563 1.00 96.19 96 PRO A N 1
ATOM 706 C CA . PRO A 1 96 ? -4.148 -3.064 11.969 1.00 96.19 96 PRO A CA 1
ATOM 707 C C . PRO A 1 96 ? -4.617 -1.620 12.186 1.00 96.19 96 PRO A C 1
ATOM 709 O O . PRO A 1 96 ? -4.129 -0.691 11.536 1.00 96.19 96 PRO A O 1
ATOM 712 N N . VAL A 1 97 ? -5.529 -1.420 13.143 1.00 96.38 97 VAL A N 1
ATOM 713 C CA . VAL A 1 97 ? -6.137 -0.111 13.474 1.00 96.38 97 VAL A CA 1
ATOM 714 C C . VAL A 1 97 ? -5.069 0.971 13.679 1.00 96.38 97 VAL A C 1
ATOM 716 O O . VAL A 1 97 ? -5.234 2.137 13.327 1.00 96.38 97 VAL A O 1
ATOM 719 N N . ASN A 1 98 ? -3.916 0.571 14.218 1.00 95.38 98 ASN A N 1
ATOM 720 C CA . ASN A 1 98 ? -2.797 1.459 14.482 1.00 95.38 98 ASN A CA 1
ATOM 721 C C . ASN A 1 98 ? -2.112 2.029 13.230 1.00 95.38 98 ASN A C 1
ATOM 723 O O . ASN A 1 98 ? -1.503 3.094 13.370 1.00 95.38 98 ASN A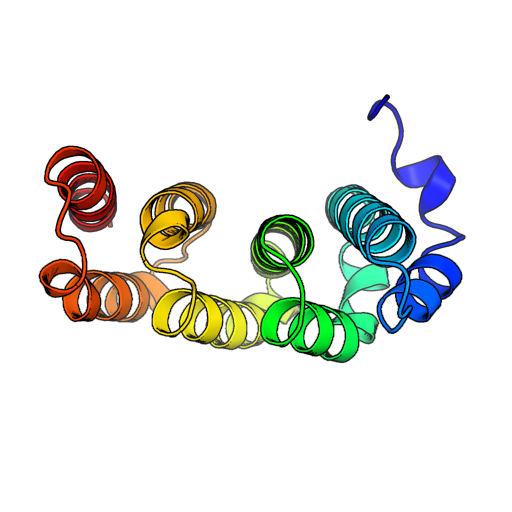 O 1
ATOM 727 N N . GLN A 1 99 ? -2.204 1.347 12.081 1.00 96.69 99 GLN A N 1
ATOM 728 C CA . GLN A 1 99 ? -1.620 1.737 10.789 1.00 96.69 99 GLN A CA 1
ATOM 729 C C . GLN A 1 99 ? -2.608 2.528 9.917 1.00 96.69 99 GLN A C 1
ATOM 731 O O . GLN A 1 99 ? -2.175 3.376 9.139 1.00 96.69 99 GLN A O 1
ATOM 736 N N . LEU A 1 100 ? -3.921 2.331 10.107 1.00 97.81 100 LEU A N 1
ATOM 737 C CA . LEU A 1 100 ? -4.980 2.954 9.301 1.00 97.81 100 LEU A CA 1
ATOM 738 C C . LEU A 1 100 ? -4.805 4.473 9.080 1.00 97.81 100 LEU A C 1
ATOM 740 O O . LEU A 1 100 ? -4.911 4.904 7.932 1.00 97.81 100 LEU A O 1
ATOM 744 N N . PRO A 1 101 ? -4.479 5.304 10.098 1.00 98.19 101 PRO A N 1
ATOM 745 C CA . PRO A 1 101 ? -4.300 6.739 9.878 1.00 98.19 101 PRO A CA 1
ATOM 746 C C . PRO A 1 101 ? -3.173 7.069 8.900 1.00 98.19 101 PRO A C 1
ATOM 748 O O . PRO A 1 101 ? -3.309 7.982 8.095 1.00 98.19 101 PRO A O 1
ATOM 751 N N . MET A 1 102 ? -2.067 6.326 8.963 1.00 98.12 102 MET A N 1
ATOM 752 C CA . MET A 1 102 ? -0.923 6.550 8.085 1.00 98.12 102 MET A CA 1
ATOM 753 C C . MET A 1 102 ? -1.263 6.167 6.645 1.00 98.12 102 MET A C 1
ATOM 755 O O . MET A 1 102 ? -0.993 6.942 5.735 1.00 98.12 102 MET A O 1
ATOM 759 N N . TYR A 1 103 ? -1.910 5.019 6.438 1.00 98.31 103 TYR A N 1
ATOM 760 C CA . TYR A 1 103 ? -2.306 4.576 5.098 1.00 98.31 103 TYR A CA 1
ATOM 761 C C . TYR A 1 103 ? -3.335 5.511 4.464 1.00 98.31 103 TYR A C 1
ATOM 763 O O . TYR A 1 103 ? -3.206 5.863 3.294 1.00 98.31 103 TYR A O 1
ATOM 771 N N . ALA A 1 104 ? -4.307 5.980 5.249 1.00 98.19 104 ALA A N 1
ATOM 772 C CA . ALA A 1 104 ? -5.282 6.967 4.800 1.00 98.19 104 ALA A CA 1
ATOM 773 C C . ALA A 1 104 ? -4.605 8.279 4.356 1.00 98.19 104 ALA A C 1
ATOM 775 O O . ALA A 1 104 ? -4.941 8.831 3.309 1.00 98.19 104 ALA A O 1
ATOM 776 N N . GLU A 1 105 ? -3.628 8.768 5.124 1.00 98.44 105 GLU A N 1
ATOM 777 C CA . GLU A 1 105 ? -2.863 9.977 4.794 1.00 98.44 105 GLU A CA 1
ATOM 778 C C . GLU A 1 105 ? -1.985 9.802 3.550 1.00 98.44 105 GLU A C 1
ATOM 780 O O . GLU A 1 105 ? -1.920 10.715 2.728 1.00 98.44 105 GLU A O 1
ATOM 785 N N . MET A 1 106 ? -1.339 8.641 3.396 1.00 97.75 106 MET A N 1
ATOM 786 C CA . MET A 1 106 ? -0.527 8.315 2.219 1.00 97.75 106 MET A CA 1
ATOM 787 C C . MET A 1 106 ? -1.374 8.227 0.946 1.00 97.75 106 MET A C 1
ATOM 789 O O . MET A 1 106 ? -0.943 8.695 -0.105 1.00 97.75 106 MET A O 1
ATOM 793 N N . ALA A 1 107 ? -2.569 7.633 1.032 1.00 97.50 107 ALA A N 1
ATOM 794 C CA . ALA A 1 107 ? -3.447 7.427 -0.115 1.00 97.50 107 ALA A CA 1
ATOM 795 C C . ALA A 1 107 ? -4.134 8.721 -0.574 1.00 97.50 107 ALA A C 1
ATOM 797 O O . ALA A 1 107 ? -4.250 8.954 -1.776 1.00 97.50 107 ALA A O 1
ATOM 798 N N . LEU A 1 108 ? -4.556 9.577 0.368 1.00 97.62 108 LEU A N 1
ATOM 799 C CA . LEU A 1 108 ? -5.325 10.802 0.112 1.00 97.62 108 LEU A CA 1
ATOM 800 C C . LEU A 1 108 ? -4.859 11.640 -1.100 1.00 97.62 108 LEU A C 1
ATOM 802 O O . LEU A 1 108 ? -5.722 11.980 -1.909 1.00 97.62 108 LEU A O 1
ATOM 806 N N . PRO A 1 109 ? -3.566 11.995 -1.268 1.00 96.12 109 PRO A N 1
ATOM 807 C CA . PRO A 1 109 ? -3.133 12.825 -2.396 1.00 96.12 109 PRO A CA 1
ATOM 808 C C . PRO A 1 109 ? -3.301 12.156 -3.767 1.00 96.12 109 PRO A C 1
ATOM 810 O O . PRO A 1 109 ? -3.330 12.863 -4.770 1.00 96.12 109 PRO A O 1
ATOM 813 N N . ALA A 1 110 ? -3.403 10.826 -3.826 1.00 94.44 110 ALA A N 1
ATOM 814 C CA . ALA A 1 110 ? -3.530 10.081 -5.074 1.00 94.44 110 ALA A CA 1
ATOM 815 C C . ALA A 1 110 ? -4.991 9.759 -5.445 1.00 94.44 110 ALA A C 1
ATOM 817 O O . ALA A 1 110 ? -5.267 9.491 -6.613 1.00 94.44 110 ALA A O 1
ATOM 818 N N . ILE A 1 111 ? -5.933 9.756 -4.486 1.00 97.25 111 ILE A N 1
ATOM 819 C CA . ILE A 1 111 ? -7.313 9.284 -4.712 1.00 97.25 111 ILE A CA 1
ATOM 820 C C . ILE A 1 111 ? -8.045 10.107 -5.786 1.00 97.25 111 ILE A C 1
ATOM 822 O O . ILE A 1 111 ? -8.350 11.287 -5.609 1.00 97.25 111 ILE A O 1
ATOM 826 N N . ARG A 1 112 ? -8.394 9.429 -6.886 1.00 97.19 112 ARG A N 1
ATOM 827 C CA . ARG A 1 112 ? -9.176 9.944 -8.014 1.00 97.19 112 ARG A CA 1
ATOM 828 C C . ARG A 1 112 ? -10.648 10.177 -7.644 1.00 97.19 112 ARG A C 1
ATOM 830 O O . ARG A 1 112 ? -11.175 9.459 -6.789 1.00 97.19 112 ARG A O 1
ATOM 837 N N . PRO A 1 113 ? -11.347 11.110 -8.321 1.00 96.94 113 PRO A N 1
ATOM 838 C CA . PRO A 1 113 ? -12.742 11.440 -8.027 1.00 96.94 113 PRO A CA 1
ATOM 839 C C . PRO A 1 113 ? -13.695 10.241 -7.964 1.00 96.94 113 PRO A C 1
ATOM 841 O O . PRO A 1 113 ? -14.494 10.173 -7.034 1.00 96.94 113 PRO A O 1
ATOM 844 N N . GLN A 1 114 ? -13.582 9.270 -8.879 1.00 96.62 114 GLN A N 1
ATOM 845 C CA . GLN A 1 114 ? -14.476 8.105 -8.906 1.00 96.62 114 GLN A CA 1
ATOM 846 C C . GLN A 1 114 ? -14.349 7.195 -7.672 1.00 96.62 114 GLN A C 1
ATOM 848 O O . GLN A 1 114 ? -15.298 6.512 -7.301 1.00 96.62 114 GLN A O 1
ATOM 853 N N . HIS A 1 115 ? -13.197 7.219 -7.000 1.00 98.19 115 HIS A N 1
ATOM 854 C CA . HIS A 1 115 ? -12.874 6.343 -5.873 1.00 98.19 115 HIS A CA 1
ATOM 855 C C . HIS A 1 115 ? -13.085 7.005 -4.508 1.00 98.19 115 HIS A C 1
ATOM 857 O O . HIS A 1 115 ? -13.088 6.334 -3.474 1.00 98.19 115 HIS A O 1
ATOM 863 N N . LYS A 1 116 ? -13.306 8.324 -4.486 1.00 97.69 116 LYS A N 1
ATOM 864 C CA . LYS A 1 116 ? -13.472 9.120 -3.263 1.00 97.69 116 LYS A CA 1
ATOM 865 C C . LYS A 1 116 ? -14.580 8.605 -2.348 1.00 97.69 116 LYS A C 1
ATOM 867 O O . LYS A 1 116 ? -14.364 8.488 -1.144 1.00 97.69 116 LYS A O 1
ATOM 872 N N . ALA A 1 117 ? -15.745 8.279 -2.911 1.00 97.88 117 ALA A N 1
ATOM 873 C CA . ALA A 1 117 ? -16.897 7.827 -2.133 1.00 97.88 117 ALA A CA 1
ATOM 874 C C . ALA A 1 117 ? -16.610 6.503 -1.405 1.00 97.88 117 ALA A C 1
ATOM 876 O O . ALA A 1 117 ? -16.822 6.407 -0.197 1.00 97.88 117 ALA A O 1
ATOM 877 N N . GLN A 1 118 ? -16.060 5.515 -2.117 1.00 98.06 118 GLN A N 1
ATOM 878 C CA . GLN A 1 118 ? -15.677 4.231 -1.528 1.00 98.06 118 GLN A CA 1
ATOM 879 C C . GLN A 1 118 ? -14.558 4.401 -0.497 1.00 98.06 118 GLN A C 1
ATOM 881 O O . GLN A 1 118 ? -14.665 3.879 0.609 1.00 98.06 118 GLN A O 1
ATOM 886 N N . PHE A 1 119 ? -13.526 5.188 -0.814 1.00 98.44 119 PHE A N 1
ATOM 887 C CA . PHE A 1 119 ? -12.428 5.465 0.111 1.00 98.44 119 PHE A CA 1
ATOM 888 C C . PHE A 1 119 ? -12.932 6.088 1.423 1.00 98.44 119 PHE A C 1
ATOM 890 O O . PHE A 1 119 ? -12.579 5.621 2.506 1.00 98.44 119 PHE A O 1
ATOM 897 N N . ALA A 1 120 ? -13.819 7.087 1.351 1.00 98.19 120 ALA A N 1
ATOM 898 C CA . ALA A 1 120 ? -14.431 7.691 2.532 1.00 98.19 120 ALA A CA 1
ATOM 899 C C . ALA A 1 120 ? -15.257 6.677 3.337 1.00 98.19 120 ALA A C 1
ATOM 901 O O . ALA A 1 120 ? -15.132 6.634 4.561 1.00 98.19 120 ALA A O 1
ATOM 902 N N . ALA A 1 121 ? -16.064 5.849 2.665 1.00 98.19 121 ALA A N 1
ATOM 903 C CA . ALA A 1 121 ? -16.892 4.836 3.312 1.00 98.19 121 ALA A CA 1
ATOM 904 C C . ALA A 1 121 ? -16.046 3.805 4.080 1.00 98.19 121 ALA A C 1
ATOM 906 O O . ALA A 1 121 ? -16.336 3.529 5.245 1.00 98.19 121 ALA A O 1
ATOM 907 N N . THR A 1 122 ? -14.958 3.306 3.480 1.00 98.06 122 THR A N 1
ATOM 908 C CA . THR A 1 122 ? -14.023 2.374 4.134 1.00 98.06 122 THR A CA 1
ATOM 909 C C . THR A 1 122 ? -13.367 2.986 5.371 1.00 98.06 122 THR A C 1
ATOM 911 O O . THR A 1 122 ? -13.204 2.311 6.384 1.00 98.06 122 THR A O 1
ATOM 914 N N . LEU A 1 123 ? -12.994 4.269 5.333 1.00 98.25 123 LEU A N 1
ATOM 915 C CA . LEU A 1 123 ? -12.423 4.934 6.507 1.00 98.25 123 LEU A CA 1
ATOM 916 C C . LEU A 1 123 ? -13.471 5.165 7.603 1.00 98.25 123 LEU A C 1
ATOM 918 O O . LEU A 1 123 ? -13.176 4.974 8.783 1.00 98.25 123 LEU A O 1
ATOM 922 N N . GLN A 1 124 ? -14.690 5.563 7.227 1.00 97.88 124 GLN A N 1
ATOM 923 C CA . GLN A 1 124 ? -15.787 5.821 8.162 1.00 97.88 124 GLN A CA 1
ATOM 924 C C . GLN A 1 124 ? -16.209 4.560 8.914 1.00 97.88 124 GLN A C 1
ATOM 926 O O . GLN A 1 124 ? -16.387 4.623 10.132 1.00 97.88 124 GLN A O 1
ATOM 931 N 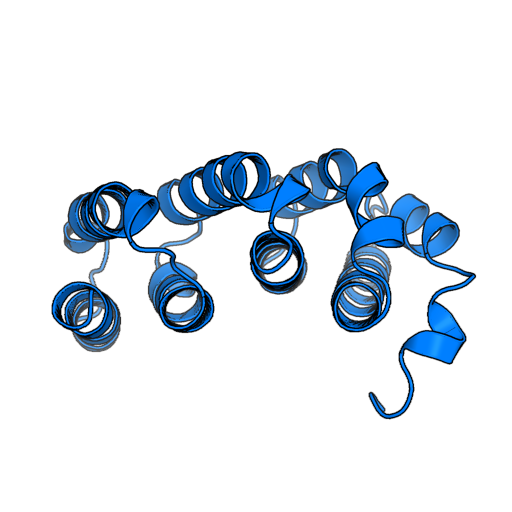N . SER A 1 125 ? -16.308 3.418 8.224 1.00 97.56 125 SER A N 1
ATOM 932 C CA . SER A 1 125 ? -16.732 2.151 8.834 1.00 97.56 125 SER A CA 1
ATOM 933 C C . SER A 1 125 ? -15.796 1.677 9.947 1.00 97.56 125 SER A C 1
ATOM 935 O O . SER A 1 125 ? -16.215 0.910 10.806 1.00 97.56 125 SER A O 1
ATOM 937 N N . ARG A 1 126 ? -14.547 2.156 9.957 1.00 97.56 126 ARG A N 1
ATOM 938 C CA . ARG A 1 126 ? -13.516 1.764 10.924 1.00 97.56 126 ARG A CA 1
ATOM 939 C C . ARG A 1 126 ? -13.268 2.775 12.037 1.00 97.56 126 ARG A C 1
ATOM 941 O O . ARG A 1 126 ? -12.492 2.501 12.950 1.00 97.56 126 ARG A O 1
ATOM 948 N N . LEU A 1 127 ? -13.912 3.946 12.011 1.00 96.38 127 LEU A N 1
ATOM 949 C CA . LEU A 1 127 ? -13.684 4.994 13.019 1.00 96.38 127 LEU A CA 1
ATOM 950 C C . LEU A 1 127 ? -14.003 4.535 14.447 1.00 96.38 127 LEU A C 1
ATOM 952 O O . LEU A 1 127 ? -13.344 4.979 15.388 1.00 96.38 127 LEU A O 1
ATOM 956 N N . SER A 1 128 ? -14.998 3.661 14.615 1.00 95.88 128 SER A N 1
ATOM 957 C CA . SER A 1 128 ? -15.384 3.106 15.918 1.00 95.88 128 SER A CA 1
ATOM 958 C C . SER A 1 128 ? -14.335 2.168 16.512 1.00 95.88 128 SER A C 1
ATOM 960 O O . SER A 1 128 ? -14.290 2.026 17.727 1.00 95.88 128 SER A O 1
ATOM 962 N N . GLU A 1 129 ? -13.472 1.567 15.689 1.00 97.12 129 GLU A N 1
ATOM 963 C CA . GLU A 1 129 ? -12.388 0.687 16.149 1.00 97.12 129 GLU A CA 1
ATOM 964 C C . GLU A 1 129 ? -11.209 1.478 16.744 1.00 97.12 129 GLU A C 1
ATOM 966 O O . GLU A 1 129 ? -10.350 0.918 17.425 1.00 97.12 129 GLU A O 1
ATOM 971 N N . ILE A 1 130 ? -11.127 2.789 16.483 1.00 96.44 130 ILE A N 1
ATOM 972 C CA . ILE A 1 130 ? -9.991 3.618 16.891 1.00 96.44 130 ILE A CA 1
ATOM 973 C C . ILE A 1 130 ? -10.222 4.184 18.294 1.00 96.44 130 ILE A C 1
ATOM 975 O O . ILE A 1 130 ? -10.788 5.264 18.465 1.00 96.44 130 ILE A O 1
ATOM 979 N N . GLU A 1 131 ? -9.692 3.497 19.303 1.00 94.69 131 GLU A N 1
ATOM 980 C CA . GLU A 1 131 ? -9.796 3.923 20.707 1.00 94.69 131 GLU A CA 1
ATOM 981 C C . GLU A 1 131 ? -9.037 5.229 20.989 1.00 94.69 131 GLU A C 1
ATOM 983 O O . GLU A 1 131 ? -9.510 6.123 21.694 1.00 94.69 131 GLU A O 1
ATOM 988 N N . LYS A 1 132 ? -7.833 5.378 20.421 1.00 96.06 132 LYS A N 1
ATOM 989 C CA . LYS A 1 132 ? -6.991 6.550 20.681 1.00 96.06 132 LYS A CA 1
ATOM 990 C C . LYS A 1 132 ? -7.501 7.759 19.898 1.00 96.06 132 LYS A C 1
ATOM 992 O O . LYS A 1 132 ? -7.249 7.868 18.696 1.00 96.06 132 LYS A O 1
ATOM 997 N N . ALA A 1 133 ? -8.093 8.725 20.603 1.00 95.00 133 ALA A N 1
ATOM 998 C CA . ALA A 1 133 ? -8.632 9.963 20.027 1.00 95.00 133 ALA A CA 1
ATOM 999 C C . ALA A 1 133 ? -7.669 10.653 19.041 1.00 95.00 133 ALA A C 1
ATOM 1001 O O . ALA A 1 133 ? -8.061 11.001 17.932 1.00 95.00 133 ALA A O 1
ATOM 1002 N N . SER A 1 134 ? -6.375 10.755 19.375 1.00 95.38 134 SER A N 1
ATOM 1003 C CA . SER A 1 134 ? -5.380 11.389 18.494 1.00 95.38 134 SER A CA 1
ATOM 1004 C C . SER A 1 134 ? -5.219 10.689 17.136 1.00 95.38 134 SER A C 1
ATOM 1006 O O . SER A 1 134 ? -4.869 11.334 16.151 1.00 95.38 134 SER A O 1
ATOM 1008 N N . LYS A 1 135 ? -5.432 9.367 17.067 1.00 95.88 135 LYS A N 1
ATOM 1009 C CA . LYS A 1 135 ? -5.404 8.600 15.813 1.00 95.88 135 LYS A CA 1
ATOM 1010 C C . LYS A 1 135 ? -6.716 8.740 15.056 1.00 95.88 135 LYS A C 1
ATOM 1012 O O . LYS A 1 135 ? -6.690 8.934 13.846 1.00 95.88 135 LYS A O 1
ATOM 1017 N N . ARG A 1 136 ? -7.841 8.717 15.771 1.00 97.38 136 ARG A N 1
ATOM 1018 C CA . ARG A 1 136 ? -9.169 8.915 15.185 1.00 97.38 136 ARG A CA 1
ATOM 1019 C C . ARG A 1 136 ? -9.261 10.265 14.477 1.00 97.38 136 ARG A C 1
ATOM 1021 O O . ARG A 1 136 ? -9.618 10.319 13.305 1.00 97.38 136 ARG A O 1
ATOM 1028 N N . THR A 1 137 ? -8.797 11.332 15.129 1.00 97.69 137 THR A N 1
ATOM 1029 C CA . THR A 1 137 ? -8.758 12.682 14.550 1.00 97.69 137 THR A CA 1
ATOM 1030 C C . THR A 1 137 ? -7.939 12.758 13.257 1.00 97.69 137 THR A C 1
ATOM 1032 O O . THR A 1 137 ? -8.255 13.560 12.382 1.00 97.69 137 THR A O 1
ATOM 1035 N N . ARG A 1 138 ? -6.887 11.942 13.096 1.00 98.19 138 ARG A N 1
ATOM 1036 C CA . ARG A 1 138 ? -6.112 11.888 11.843 1.00 98.19 138 ARG A CA 1
ATOM 1037 C C . ARG A 1 138 ? -6.944 11.316 10.692 1.00 98.19 138 ARG A C 1
ATOM 1039 O O . ARG A 1 138 ? -6.987 11.927 9.630 1.00 98.19 138 ARG A O 1
ATOM 1046 N N . VAL A 1 139 ? -7.672 10.222 10.927 1.00 98.06 139 VAL A N 1
ATOM 1047 C CA . VAL A 1 139 ? -8.573 9.624 9.923 1.00 98.06 139 VAL A CA 1
ATOM 1048 C C . VAL A 1 139 ? -9.737 10.562 9.598 1.00 98.06 139 VAL A C 1
ATOM 1050 O O . VAL A 1 139 ? -10.031 10.799 8.431 1.00 98.06 139 VAL A O 1
ATOM 1053 N N . GLU A 1 140 ? -10.349 11.186 10.606 1.00 98.06 140 GLU A N 1
ATOM 1054 C CA . GLU A 1 140 ? -11.418 12.175 10.401 1.00 98.06 140 GLU A CA 1
ATOM 1055 C C . GLU A 1 140 ? -10.949 13.371 9.556 1.00 98.06 140 GLU A C 1
ATOM 1057 O O . GLU A 1 140 ? -11.691 13.857 8.703 1.00 98.06 140 GLU A O 1
ATOM 1062 N N . LYS A 1 141 ? -9.705 13.835 9.740 1.00 98.25 141 LYS A N 1
ATOM 1063 C CA . LYS A 1 141 ? -9.108 14.886 8.899 1.00 98.25 141 LYS A CA 1
ATOM 1064 C C . LYS A 1 141 ? -8.933 14.449 7.448 1.00 98.25 141 LYS A C 1
ATOM 1066 O O . LYS A 1 141 ? -9.086 15.293 6.570 1.00 98.25 141 LYS A O 1
ATOM 1071 N N . VAL A 1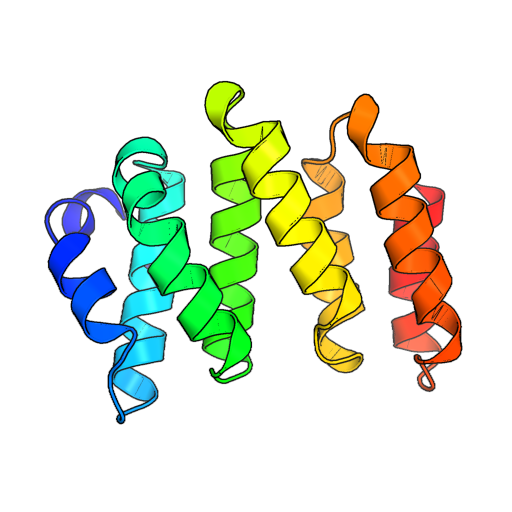 142 ? -8.602 13.182 7.196 1.00 98.12 142 VAL A N 1
ATOM 1072 C CA . VAL A 1 142 ? -8.539 12.639 5.832 1.00 98.12 142 VAL A CA 1
ATOM 1073 C C . VAL A 1 142 ? -9.932 12.643 5.212 1.00 98.12 142 VAL A C 1
ATOM 1075 O O . VAL A 1 142 ? -10.099 13.218 4.144 1.00 98.12 142 VAL A O 1
ATOM 1078 N N . ILE A 1 143 ? -10.940 12.113 5.914 1.00 97.62 143 ILE A N 1
ATOM 1079 C CA . ILE A 1 143 ? -12.327 12.058 5.422 1.00 97.62 143 ILE A CA 1
ATOM 1080 C C . ILE A 1 143 ? -12.852 13.453 5.058 1.00 97.62 143 ILE A C 1
ATOM 1082 O O . ILE A 1 143 ? -13.472 13.618 4.017 1.00 97.62 143 ILE A O 1
ATOM 1086 N N . ARG A 1 144 ? -12.561 14.476 5.872 1.00 97.62 144 ARG A N 1
ATOM 1087 C CA . ARG A 1 144 ? -12.975 15.869 5.607 1.00 97.62 144 ARG A CA 1
ATOM 1088 C C . ARG A 1 144 ? -12.327 16.507 4.370 1.00 97.62 144 ARG A C 1
ATOM 1090 O O . ARG A 1 144 ? -12.785 17.564 3.952 1.00 97.62 144 ARG A O 1
ATOM 1097 N N . LYS A 1 145 ? -11.232 15.943 3.852 1.00 96.19 145 LYS A N 1
ATOM 1098 C CA . LYS A 1 145 ? -10.494 16.461 2.684 1.00 96.19 145 LYS A CA 1
ATOM 1099 C C . LYS A 1 145 ? -10.879 15.781 1.368 1.00 96.19 145 LYS A C 1
ATOM 1101 O O . LYS A 1 145 ? -10.412 16.225 0.320 1.00 96.19 145 LYS A O 1
ATOM 1106 N N . ILE A 1 146 ? -11.642 14.691 1.434 1.00 92.50 146 ILE A N 1
ATOM 1107 C CA . ILE A 1 146 ? -12.156 13.966 0.267 1.00 92.50 146 ILE A CA 1
ATOM 1108 C C . ILE A 1 146 ? -13.241 14.814 -0.391 1.00 92.50 146 ILE A C 1
ATOM 1110 O O . ILE A 1 146 ? -13.116 15.024 -1.623 1.00 92.50 146 ILE A O 1
#

Sequence (146 aa):
GERKAGLIAPFKEIFAGLLGSKNNRLAWGAMTALDAIAGVDPQGIHPYLPAIVDAADTGSVITRDHAVGILIKLYAVDVYADDCFALLSEQLSKCPVNQLPMYAEMALPAIRPQHKAQFAATLQSRLSEIEKASKRTRVEKVIRKI

=== Feature glossary ===
The features interleaved in this record are:

— What the protein is —

Sequence gives the chain of amino acids in standard one-letter code (A=alanine, C=cysteine, …, Y=tyrosine), read N→C. It is the only feature that is directly encoded by the gene; all structural features are derived from the folded form of this sequence.

Database cross-references. InterPro integrates a dozen domain/family signature databases into unified entries with residue-range hits. GO terms attach function/process/location labels with evidence codes. CATH codes position the fold in a four-level structural taxonomy. Organism is the NCBI-taxonomy species name.

— Where its atoms are —

Atomic coordinates in PDBx/mmCIF format — the same representation the Protein Data Bank distributes. Each line of the _atom_site loop places one backbone atom in Cartesian space (units: ångströms, origin: arbitrary).

The six renders are orthographic views along the three Cartesian axes in both directions. Representation (cartoon, sticks, or surface) and color scheme (sequence-rainbow or by-chain) vary across proteins so the training set covers all the common visualization conventions.

— Local backbone conformation —

Eight-state secondary structure (DSSP): H is the canonical α-helix, G the tighter 3₁₀-helix, I the wider π-helix; E/B are β-structure, T and S are turns and bends, and '-' is everything else. DSSP derives these from the pattern of main-chain N–H···O=C hydrogen bonds, not from the sequence.

P-SEA three-state annotation labels each residue as helix, strand, or coil based purely on the geometry of the Cα trace. It serves as a fallback when the full backbone (and thus DSSP) is unavailable.

The φ/ψ torsion pair specifies the backbone conformation at each residue. φ rotates about the N–Cα bond, ψ about the Cα–C bond. Steric clashes forbid most of the (φ, ψ) plane — the allowed regions (α-helix basin, β-sheet basin, left-handed helix) are the Ramachandran-allowed regions.

— Global shape and packing —

The geometric summary reports three shape descriptors. Rg (radius of gyration) measures how spread out the Cα atoms are about their centre of mass; compact globular proteins have small Rg, elongated or unfolded ones large. Cα contacts (<8 Å, |i−j|>4) count long-range residue pairs in spatial proximity — high for tightly packed folds, near zero for rods or random coil. The bounding-box extents give the protein's footprint along x, y, z in Å.

Solvent-accessible surface area (SASA) is the area in Å² traced out by the centre of a 1.4 Å probe sphere (a water molecule) rolled over the protein's van der Waals surface (Shrake–Rupley / Lee–Richards construction). Buried residues have near-zero SASA; fully exposed residues can exceed 200 Å². The total SASA scales roughly with the number of surface residues.

The contact map is a binary N×N matrix image: pixel (i, j) is dark where Cα_i and Cα_j are within 8 Å and |i−j|>4. Because the |i−j|>4 filter removes local helical contacts, off-diagonal stripes parallel to the main diagonal indicate parallel β-sheets; stripes perpendicular to it indicate antiparallel β-sheets. The Ramachandran plot scatters every residue's (φ, ψ) pair against the sterically allowed regions. The PAE heatmap renders the predicted-aligned-error matrix.

— Structural neighborhood —

3Di is Foldseek's structural alphabet. Each residue is assigned one of twenty discrete states based on how its Cα sits relative to its spatial (not sequential) neighbors. Aligning 3Di strings finds structural homologs roughly as well as full 3D superposition, but orders of magnitude faster.

Nearest PDB neighbors are the top structural matches found by Foldseek when searching this structure against the entire Protein Data Bank. Each hit reports a TM-score (0 to 1; >0.5 almost always implies the same fold) and an E-value. These are *structural* homologs — they may share no detectable sequence similarity.

— Confidence and disorder —

For AlphaFold models, the B-factor field carries pLDDT — the model's own estimate of local accuracy on a 0–100 scale. Regions with pLDDT<50 should be treated as essentially unmodeled; they often correspond to intrinsically disordered segments.

Crystallographic B-factors measure how much each atom's electron density is smeared out, in Å². They rise in mobile loops and surface residues and fall in the buried interior. In AlphaFold models this column is repurposed to hold pLDDT instead.

Predicted aligned error is AlphaFold's pairwise confidence. Unlike pLDDT (per-residue), PAE is per-residue-pair and captures whether two parts of the structure are correctly placed relative to each other. Units are ångströms of expected positional error.